Protein AF-A0A8S3H8L0-F1 (afdb_monomer_lite)

Organism: NCBI:txid392030

Secondary structure (DSSP, 8-state):
----PPPPSS-HHHHHHHHHHHTT--S--HHHHHHHTTS-HHHHHHHHHHH------PPPPPPPPSSHHHHHHHHHHHHHHHHHHHTT-------------SSTTSTTSSSS--

Structure (mmCIF, N/CA/C/O backbone):
data_AF-A0A8S3H8L0-F1
#
_entry.id   AF-A0A8S3H8L0-F1
#
loop_
_atom_site.group_PDB
_atom_site.id
_atom_site.type_symbol
_atom_site.label_atom_id
_atom_site.label_alt_id
_atom_site.label_comp_id
_atom_site.label_asym_id
_atom_site.label_entity_id
_atom_site.label_seq_id
_atom_site.pdbx_PDB_ins_code
_atom_site.Cartn_x
_atom_site.Cartn_y
_atom_site.Cartn_z
_atom_site.occupancy
_atom_site.B_iso_or_equiv
_atom_site.auth_seq_id
_atom_site.auth_comp_id
_atom_site.auth_asym_id
_atom_site.auth_atom_id
_atom_site.pdbx_PDB_model_num
ATOM 1 N N . MET A 1 1 ? -32.276 -14.972 24.600 1.00 48.00 1 MET A N 1
ATOM 2 C CA . MET A 1 1 ? -32.133 -13.668 23.913 1.00 48.00 1 MET A CA 1
ATOM 3 C C . MET A 1 1 ? -30.678 -13.517 23.489 1.00 48.00 1 MET A C 1
ATOM 5 O O . MET A 1 1 ? -29.821 -13.710 24.350 1.00 48.00 1 MET A O 1
ATOM 9 N N . PRO A 1 2 ? -30.360 -13.262 22.208 1.00 60.56 2 PRO A N 1
ATOM 10 C CA . PRO A 1 2 ? -28.981 -13.000 21.809 1.00 60.56 2 PRO A CA 1
ATOM 11 C C . PRO A 1 2 ? -28.515 -11.707 22.490 1.00 60.56 2 PRO A C 1
ATOM 13 O O . PRO A 1 2 ? -29.251 -10.721 22.523 1.00 60.56 2 PRO A O 1
ATOM 16 N N . LYS A 1 3 ? -27.325 -11.719 23.097 1.00 58.66 3 LYS A N 1
ATOM 17 C CA . LYS A 1 3 ? -26.751 -10.521 23.721 1.00 58.66 3 LYS A CA 1
ATOM 18 C C . LYS A 1 3 ? -26.469 -9.499 22.620 1.00 58.66 3 LYS A C 1
ATOM 20 O O . LYS A 1 3 ? -25.672 -9.764 21.727 1.00 58.66 3 LYS A O 1
ATOM 25 N N . SER A 1 4 ? -27.126 -8.347 22.683 1.00 69.81 4 SER A N 1
ATOM 26 C CA . SER A 1 4 ? -26.809 -7.205 21.831 1.00 69.81 4 SER A CA 1
ATOM 27 C C . SER A 1 4 ? -25.459 -6.633 22.262 1.00 69.81 4 SER A C 1
ATOM 29 O O . SER A 1 4 ? -25.340 -6.059 23.348 1.00 69.81 4 SER A O 1
ATOM 31 N N . ASP A 1 5 ? -24.436 -6.823 21.432 1.00 72.69 5 ASP A N 1
ATOM 32 C CA . ASP A 1 5 ? -23.123 -6.224 21.651 1.00 72.69 5 ASP A CA 1
ATOM 33 C C . ASP A 1 5 ? -23.180 -4.695 21.550 1.00 72.69 5 ASP A C 1
ATOM 35 O O . ASP A 1 5 ? -24.065 -4.103 20.927 1.00 72.69 5 ASP A O 1
ATOM 39 N N . ARG A 1 6 ? -22.196 -4.032 22.167 1.00 80.12 6 ARG A N 1
ATOM 40 C CA . ARG A 1 6 ? -22.075 -2.574 22.098 1.00 80.12 6 ARG A CA 1
ATOM 41 C C . ARG A 1 6 ? -21.916 -2.135 20.634 1.00 80.12 6 ARG A C 1
ATOM 43 O O . ARG A 1 6 ? -21.030 -2.663 19.956 1.00 80.12 6 ARG A O 1
ATOM 50 N N . PRO A 1 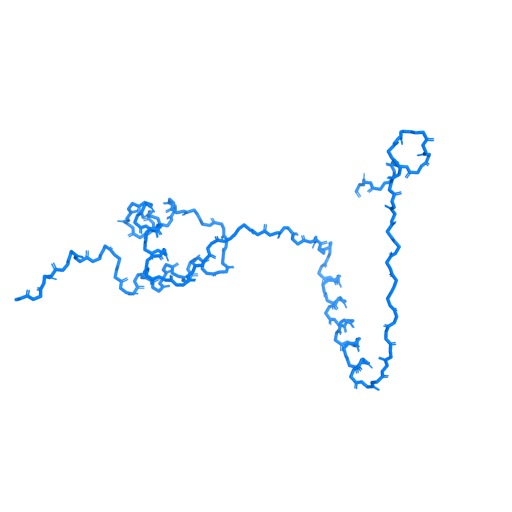7 ? -22.668 -1.119 20.170 1.00 84.62 7 PRO A N 1
ATOM 51 C CA . PRO A 1 7 ? -22.540 -0.629 18.805 1.00 84.62 7 PRO A CA 1
ATOM 52 C C . PRO A 1 7 ? -21.114 -0.152 18.515 1.00 84.62 7 PRO A C 1
ATOM 54 O O . PRO A 1 7 ? -20.425 0.423 19.371 1.00 84.62 7 PRO A O 1
ATOM 57 N N . TYR A 1 8 ? -20.656 -0.395 17.287 1.00 88.88 8 TYR A N 1
ATOM 58 C CA . TYR A 1 8 ? -19.343 0.056 16.849 1.00 88.88 8 TYR A CA 1
ATOM 59 C C . TYR A 1 8 ? -19.292 1.584 16.755 1.00 88.88 8 TYR A C 1
ATOM 61 O O . TYR A 1 8 ? -20.204 2.226 16.253 1.00 88.88 8 TYR A O 1
ATOM 69 N N . LYS A 1 9 ? -18.166 2.170 17.179 1.00 91.06 9 LYS A N 1
ATOM 70 C CA . LYS A 1 9 ? -17.916 3.623 17.089 1.00 91.06 9 LYS A CA 1
ATOM 71 C C . LYS A 1 9 ? -17.667 4.134 15.664 1.00 91.06 9 LYS A C 1
ATOM 73 O O . LYS A 1 9 ? -17.571 5.336 15.472 1.00 91.06 9 LYS A O 1
ATOM 78 N N . ILE A 1 10 ? -17.460 3.226 14.713 1.00 92.69 10 ILE A N 1
ATOM 79 C CA . ILE A 1 10 ? -17.205 3.525 13.301 1.00 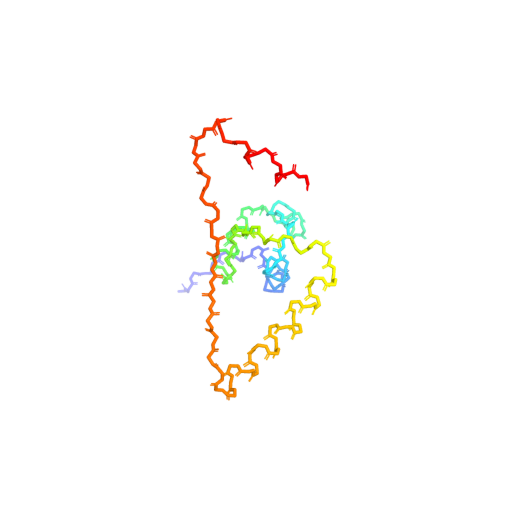92.69 10 ILE A CA 1
ATOM 80 C C . ILE A 1 10 ? -18.293 2.804 12.510 1.00 92.69 10 ILE A C 1
ATOM 82 O O . ILE A 1 10 ? -18.386 1.575 12.621 1.00 92.69 10 ILE A O 1
ATOM 86 N N . SER A 1 11 ? -19.100 3.549 11.754 1.00 92.56 11 SER A N 1
A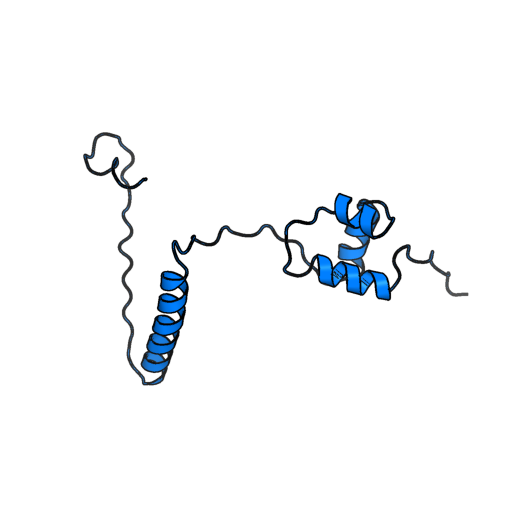TOM 87 C CA . SER A 1 11 ? -20.121 2.982 10.861 1.00 92.56 11 SER A CA 1
ATOM 88 C C . SER A 1 11 ? -19.481 2.251 9.678 1.00 92.56 11 SER A C 1
ATOM 90 O O . SER A 1 11 ? -18.284 2.395 9.424 1.00 92.56 11 SER A O 1
ATOM 92 N N . ASP A 1 12 ? -20.255 1.462 8.937 1.00 92.19 12 ASP A N 1
ATOM 93 C CA . ASP A 1 12 ? -19.726 0.747 7.769 1.00 92.19 12 ASP A CA 1
ATOM 94 C C . ASP A 1 12 ? -19.313 1.704 6.635 1.00 92.19 12 ASP A C 1
ATOM 96 O O . ASP A 1 12 ? -18.276 1.503 6.003 1.00 92.19 12 ASP A O 1
ATOM 100 N N . GLU A 1 13 ? -20.016 2.826 6.459 1.00 91.12 13 GLU A N 1
ATOM 101 C CA . GLU A 1 13 ? -19.606 3.894 5.532 1.00 91.12 13 GLU A CA 1
ATOM 102 C C . GLU A 1 13 ? -18.259 4.518 5.932 1.00 91.12 13 GLU A C 1
ATOM 104 O O . GLU A 1 13 ? -17.355 4.704 5.112 1.00 91.12 13 GLU A O 1
ATOM 109 N N . GLN A 1 14 ? -18.082 4.804 7.226 1.00 94.50 14 GLN A N 1
ATOM 110 C CA . GLN A 1 14 ? -16.817 5.318 7.746 1.00 94.50 14 GLN A CA 1
ATOM 111 C C . GLN A 1 14 ? -15.697 4.275 7.648 1.00 94.50 14 GLN A C 1
ATOM 113 O O . GLN A 1 14 ? -14.531 4.643 7.479 1.00 94.50 14 GLN A O 1
ATOM 118 N N . LEU A 1 15 ? -16.031 2.984 7.743 1.00 95.38 15 LEU A N 1
ATOM 119 C CA . LEU A 1 15 ? -15.083 1.885 7.602 1.00 95.38 15 LEU A CA 1
ATOM 120 C C . LEU A 1 15 ? -14.496 1.836 6.188 1.00 95.38 15 LEU A C 1
ATOM 122 O O . LEU A 1 15 ? -13.276 1.730 6.057 1.00 95.38 15 LEU A O 1
ATOM 126 N N . ASP A 1 16 ? -15.316 1.987 5.146 1.00 95.25 16 ASP A N 1
ATOM 127 C CA . ASP A 1 16 ? -14.836 2.052 3.758 1.00 95.25 16 ASP A CA 1
ATOM 128 C C . ASP A 1 16 ? -13.913 3.264 3.536 1.00 95.25 16 ASP A C 1
ATOM 130 O O . ASP A 1 16 ? -12.797 3.142 3.017 1.00 95.25 16 ASP A O 1
ATOM 134 N N . GLY A 1 17 ? -14.307 4.436 4.046 1.00 94.56 17 GLY A N 1
ATOM 135 C CA . GLY A 1 17 ? -13.464 5.635 4.017 1.00 94.56 17 GLY A CA 1
ATOM 136 C C . GLY A 1 17 ? -12.128 5.452 4.753 1.00 94.56 17 GLY A C 1
ATOM 137 O O . GLY A 1 17 ? -11.078 5.934 4.299 1.00 94.56 17 GLY A O 1
ATOM 138 N N . LEU A 1 18 ? -12.138 4.732 5.878 1.00 94.88 18 LEU A N 1
ATOM 139 C CA . LEU A 1 18 ? -10.935 4.385 6.626 1.00 94.88 18 LEU A CA 1
ATOM 140 C C . LEU A 1 18 ? -10.036 3.452 5.807 1.00 94.88 18 LEU A C 1
ATOM 142 O O . LEU A 1 18 ? -8.852 3.760 5.655 1.00 94.88 18 LEU A O 1
ATOM 146 N N . VAL A 1 19 ? -10.583 2.378 5.226 1.00 95.06 19 VAL A N 1
ATOM 147 C CA . VAL A 1 19 ? -9.847 1.422 4.379 1.00 95.06 19 VAL A CA 1
ATOM 148 C C . VAL A 1 19 ? -9.213 2.129 3.185 1.00 95.06 19 VAL A C 1
ATOM 150 O O . VAL A 1 19 ? -8.007 1.995 2.977 1.00 95.06 19 VAL A O 1
ATOM 153 N N . LYS A 1 20 ? -9.963 2.965 2.459 1.00 93.75 20 LYS A N 1
ATOM 154 C CA . LYS A 1 20 ? -9.447 3.770 1.333 1.00 93.75 20 LYS A CA 1
ATOM 155 C C . LYS A 1 20 ? -8.299 4.698 1.733 1.00 93.75 20 LYS A C 1
ATOM 157 O O . LYS A 1 20 ? -7.414 4.982 0.924 1.00 93.75 20 LYS A O 1
ATOM 162 N N . SER A 1 21 ? -8.295 5.166 2.981 1.00 92.06 21 SER A N 1
ATOM 163 C CA . SER A 1 21 ? -7.249 6.050 3.499 1.00 92.06 21 SER A CA 1
ATOM 164 C C . SER A 1 21 ? -5.946 5.315 3.826 1.00 92.06 21 SER A C 1
ATOM 166 O O . SER A 1 21 ? -4.886 5.936 3.779 1.00 92.06 21 SER A O 1
ATOM 168 N N . VAL A 1 22 ? -5.999 4.020 4.159 1.00 92.56 22 VAL A N 1
ATOM 169 C CA . VAL A 1 22 ? -4.825 3.257 4.625 1.00 92.56 22 VAL A CA 1
ATOM 170 C C . VAL A 1 22 ? -4.337 2.191 3.648 1.00 92.56 22 VAL A C 1
ATOM 172 O O . VAL A 1 22 ? -3.146 1.887 3.632 1.00 92.56 22 VAL A O 1
ATOM 175 N N . ASN A 1 23 ? -5.218 1.621 2.827 1.00 92.25 23 ASN A N 1
ATOM 176 C CA . ASN A 1 23 ? -4.871 0.509 1.954 1.00 92.25 23 ASN A CA 1
ATOM 177 C C . ASN A 1 23 ? -3.932 0.983 0.837 1.00 92.25 23 ASN A C 1
ATOM 179 O O . ASN A 1 23 ? -4.270 1.886 0.075 1.00 92.25 23 ASN A O 1
ATOM 183 N N . ASN A 1 24 ? -2.733 0.400 0.765 1.00 85.75 24 ASN A N 1
ATOM 184 C CA . ASN A 1 24 ? -1.660 0.765 -0.171 1.00 85.75 24 ASN A CA 1
ATOM 185 C C . ASN A 1 24 ? -1.199 2.241 -0.139 1.00 85.75 24 ASN A C 1
ATOM 187 O O . ASN A 1 24 ? -0.355 2.640 -0.948 1.00 85.75 24 ASN A O 1
ATOM 191 N N . ARG A 1 25 ? -1.672 3.044 0.824 1.00 88.12 25 ARG A N 1
ATOM 192 C CA . ARG A 1 25 ? -1.298 4.455 1.007 1.00 88.12 25 ARG A CA 1
ATOM 193 C C . ARG A 1 25 ? -0.307 4.633 2.160 1.00 88.12 25 ARG A C 1
ATOM 195 O O . ARG A 1 25 ? -0.118 3.752 2.994 1.00 88.12 25 ARG A O 1
ATOM 202 N N . CYS A 1 26 ? 0.372 5.776 2.193 1.00 85.38 26 CYS A N 1
ATOM 203 C CA . CYS A 1 26 ? 1.323 6.144 3.245 1.00 85.38 26 CYS A CA 1
ATOM 204 C C . CYS A 1 26 ? 1.082 7.582 3.735 1.00 85.38 26 CYS A C 1
ATOM 206 O O . CYS A 1 26 ? 0.238 8.299 3.204 1.00 85.38 26 CYS A O 1
ATOM 208 N N . GLY A 1 27 ? 1.807 7.995 4.780 1.00 85.31 27 GLY A N 1
ATOM 209 C CA . GLY A 1 27 ? 1.790 9.380 5.276 1.00 85.31 27 GLY A CA 1
ATOM 210 C C . GLY A 1 27 ? 0.707 9.703 6.314 1.00 85.31 27 GLY A C 1
ATOM 211 O O . GLY A 1 27 ? 0.669 10.819 6.840 1.00 85.31 27 GLY A O 1
ATOM 212 N N . LEU A 1 28 ? -0.140 8.734 6.671 1.00 90.88 28 LEU A N 1
ATOM 213 C CA . LEU A 1 28 ? -1.180 8.900 7.687 1.00 90.88 28 LEU A CA 1
ATOM 214 C C . LEU A 1 28 ? -0.863 8.089 8.942 1.00 90.88 28 LEU A C 1
ATOM 216 O O . LEU A 1 28 ? -0.744 6.868 8.904 1.00 90.88 28 LEU A O 1
ATOM 220 N N . SER A 1 29 ? -0.753 8.782 10.076 1.00 92.56 29 SER A N 1
ATOM 221 C CA . SER A 1 29 ? -0.654 8.142 11.386 1.00 92.56 29 SER A CA 1
ATOM 222 C C . SER A 1 29 ? -2.042 7.825 11.940 1.00 92.56 29 SER A C 1
ATOM 224 O O . SER A 1 29 ? -3.022 8.515 11.648 1.00 92.56 29 SER A O 1
ATOM 226 N N . GLN A 1 30 ? -2.128 6.831 12.826 1.00 93.75 30 GLN A N 1
ATOM 227 C CA . GLN A 1 30 ? -3.378 6.498 13.520 1.00 93.75 30 GLN A CA 1
ATOM 228 C C . GLN A 1 30 ? -3.942 7.683 14.319 1.00 93.75 30 GLN A C 1
ATOM 230 O O . GLN A 1 30 ? -5.155 7.810 14.448 1.00 93.75 30 GLN A O 1
ATOM 235 N N . ARG A 1 31 ? -3.084 8.589 14.814 1.0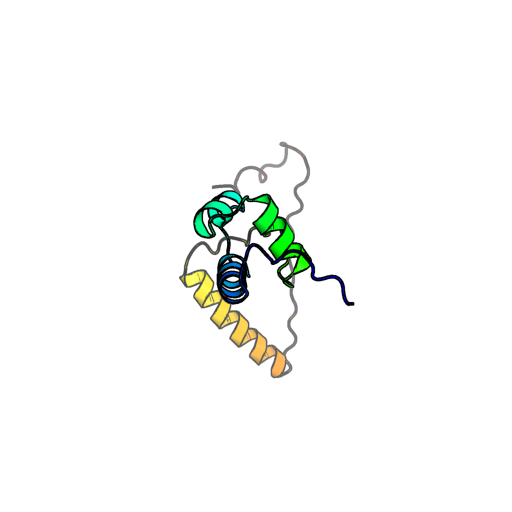0 95.44 31 ARG A N 1
ATOM 236 C CA . ARG A 1 31 ? -3.510 9.828 15.487 1.00 95.44 31 ARG A CA 1
ATOM 237 C C . ARG A 1 31 ? -4.196 10.799 14.522 1.00 95.44 31 ARG A C 1
ATOM 239 O O . ARG A 1 31 ? -5.221 11.370 14.880 1.00 95.44 31 ARG A O 1
ATOM 246 N N . LYS A 1 32 ? -3.667 10.966 13.301 1.00 96.06 32 LYS A N 1
ATOM 247 C CA . LYS A 1 32 ? -4.307 11.782 12.252 1.00 96.06 32 LYS A CA 1
ATOM 248 C C . LYS A 1 32 ? -5.656 11.189 11.838 1.00 96.06 32 LYS A C 1
ATOM 250 O O . LYS A 1 32 ? -6.631 11.923 11.735 1.00 96.06 32 LYS A O 1
ATOM 255 N N . LEU A 1 33 ? -5.724 9.867 11.669 1.00 95.44 33 LEU A N 1
ATOM 256 C CA . LEU A 1 33 ? -6.977 9.169 11.366 1.00 95.44 33 LEU A CA 1
ATOM 257 C C . LEU A 1 33 ? -7.991 9.306 12.507 1.00 95.44 33 LEU A C 1
ATOM 259 O O . LEU A 1 33 ? -9.145 9.615 12.249 1.00 95.44 33 LEU A O 1
ATOM 263 N N . GLY A 1 34 ? -7.561 9.168 13.763 1.00 96.25 34 GLY A N 1
ATOM 264 C CA . GLY A 1 34 ? -8.435 9.349 14.922 1.00 96.25 34 GLY A CA 1
ATOM 265 C C . GLY A 1 34 ? -9.099 10.727 14.950 1.00 96.25 34 GLY A C 1
ATOM 266 O O . GLY A 1 34 ? -10.309 10.818 15.117 1.00 96.25 34 GLY A O 1
ATOM 267 N N . ARG A 1 35 ? -8.337 11.795 14.671 1.00 95.88 35 ARG A N 1
ATOM 268 C CA . ARG A 1 35 ? -8.894 13.152 14.528 1.00 95.88 35 ARG A CA 1
ATOM 269 C C . ARG A 1 35 ? -9.902 13.249 13.379 1.00 95.88 35 ARG A C 1
ATOM 271 O O . ARG A 1 35 ? -10.960 13.827 13.562 1.00 95.88 35 ARG A O 1
ATOM 278 N N . ARG A 1 36 ? -9.591 12.661 12.218 1.00 94.50 36 ARG A N 1
ATOM 279 C CA . ARG A 1 36 ? -10.462 12.695 11.028 1.00 94.50 36 ARG A CA 1
ATOM 280 C C . ARG A 1 36 ? -11.801 11.987 11.247 1.00 94.50 36 ARG A C 1
ATOM 282 O O . ARG A 1 36 ? -12.818 12.459 10.760 1.00 94.50 36 ARG A O 1
ATOM 289 N N . PHE A 1 37 ? -11.785 10.858 11.949 1.00 94.88 37 PHE A N 1
ATOM 290 C CA . PHE A 1 37 ? -12.971 10.039 12.215 1.00 94.88 37 PHE A CA 1
ATOM 291 C C . PHE A 1 37 ? -13.571 10.288 13.606 1.00 94.88 37 PHE A C 1
ATOM 293 O O . PHE A 1 37 ? -14.422 9.518 14.033 1.00 94.88 37 PHE A O 1
ATOM 300 N N . TRP A 1 38 ? -13.123 11.326 14.323 1.00 95.19 38 TRP A N 1
ATOM 301 C CA . TRP A 1 38 ? -13.611 11.689 15.662 1.00 95.19 38 TRP A CA 1
ATOM 302 C C . TRP A 1 38 ? -13.577 10.539 16.684 1.00 95.19 38 TRP A C 1
ATOM 304 O O . TRP A 1 38 ? -14.446 10.396 17.541 1.00 95.19 38 TRP A O 1
ATOM 314 N N . VAL A 1 39 ? -12.532 9.711 16.621 1.00 95.81 39 VAL A N 1
ATOM 315 C CA . VAL A 1 39 ? -12.322 8.578 17.531 1.00 95.81 39 VAL A CA 1
ATOM 316 C C . VAL A 1 39 ? -10.900 8.547 18.076 1.00 95.81 39 VAL A C 1
ATOM 318 O O . VAL A 1 39 ? -9.946 9.052 17.486 1.00 95.81 39 VAL A O 1
ATOM 321 N N . HIS A 1 40 ? -10.719 7.876 19.210 1.00 96.06 40 HIS A N 1
ATOM 322 C CA . HIS A 1 40 ? -9.387 7.645 19.758 1.00 96.06 40 HIS A CA 1
ATOM 323 C C . HIS A 1 40 ? -8.536 6.773 18.813 1.00 96.06 40 HIS A C 1
ATOM 325 O O . HIS A 1 40 ? -9.051 5.840 18.190 1.00 96.06 40 HIS A O 1
ATOM 331 N N . ASN A 1 41 ? -7.221 7.008 18.743 1.00 96.00 41 ASN A N 1
ATOM 332 C CA . ASN A 1 41 ? -6.305 6.264 17.859 1.00 96.00 41 ASN A CA 1
ATOM 333 C C . ASN A 1 41 ? -6.347 4.738 18.093 1.00 96.00 41 ASN A C 1
ATOM 335 O O . ASN A 1 41 ? -6.255 3.963 17.142 1.00 96.00 41 ASN A O 1
ATOM 339 N N . SER A 1 42 ? -6.557 4.292 19.336 1.00 95.69 42 SER A N 1
ATOM 340 C CA . SER A 1 42 ? -6.722 2.867 19.660 1.00 95.69 42 SER A CA 1
ATOM 341 C C . SER A 1 42 ? -7.962 2.245 19.005 1.00 95.69 42 SER A C 1
ATOM 343 O O . SER A 1 42 ? -7.946 1.062 18.663 1.00 95.69 42 SER A O 1
ATOM 345 N N . THR A 1 43 ? -9.013 3.039 18.763 1.00 95.69 43 THR A N 1
ATOM 346 C CA . THR A 1 43 ? -10.214 2.603 18.034 1.00 95.69 43 THR A CA 1
ATOM 347 C C . THR A 1 43 ? -9.888 2.361 16.565 1.00 95.69 43 THR A C 1
ATOM 349 O O . THR A 1 43 ? -10.310 1.343 16.025 1.00 95.69 43 THR A O 1
ATOM 352 N N . ILE A 1 44 ? -9.076 3.223 15.941 1.00 96.06 44 ILE A N 1
ATOM 353 C CA . ILE A 1 44 ? -8.591 3.024 14.565 1.00 96.06 44 ILE A CA 1
ATOM 354 C C . ILE A 1 44 ? -7.803 1.716 14.463 1.00 96.06 44 ILE A C 1
ATOM 356 O O . ILE A 1 44 ? -8.125 0.869 13.636 1.00 96.06 44 ILE A O 1
ATOM 360 N N . SER A 1 45 ? -6.819 1.519 15.347 1.00 94.25 45 SER A N 1
ATOM 361 C CA . SER A 1 45 ? -5.989 0.306 15.371 1.00 94.25 45 SER A CA 1
ATOM 362 C C . SER A 1 45 ? -6.832 -0.967 15.518 1.00 94.25 45 SER A C 1
ATOM 364 O O . SER A 1 45 ? -6.707 -1.909 14.733 1.00 94.25 45 SER A O 1
ATOM 366 N N . ARG A 1 46 ? -7.759 -0.975 16.485 1.00 94.12 46 ARG A N 1
ATOM 367 C CA . ARG A 1 46 ? -8.651 -2.113 16.730 1.00 94.12 46 ARG A CA 1
ATOM 368 C C . ARG A 1 46 ? -9.589 -2.375 15.554 1.00 94.12 46 ARG A C 1
ATOM 370 O O . ARG A 1 46 ? -9.798 -3.534 15.216 1.00 94.12 46 ARG A O 1
ATOM 377 N N . THR A 1 47 ? -10.138 -1.323 14.951 1.00 95.06 47 THR A N 1
ATOM 378 C CA . THR A 1 47 ? -11.053 -1.433 13.807 1.00 95.06 47 THR A CA 1
ATOM 379 C C . THR A 1 47 ? -10.336 -2.030 12.605 1.00 95.06 47 THR A C 1
ATOM 381 O O . THR A 1 47 ? -10.807 -3.026 12.071 1.00 95.06 47 THR A O 1
ATOM 384 N N . LEU A 1 48 ? -9.160 -1.506 12.243 1.00 94.00 48 LEU A N 1
ATOM 385 C CA . LEU A 1 48 ? -8.361 -2.049 11.141 1.00 94.00 48 LEU A CA 1
ATOM 386 C C . LEU A 1 48 ? -8.026 -3.528 11.363 1.00 94.00 48 LEU A C 1
ATOM 388 O O . LEU A 1 48 ? -8.199 -4.333 10.458 1.00 94.00 48 LEU A O 1
ATOM 392 N N . ARG A 1 49 ? -7.623 -3.903 12.583 1.00 93.25 49 ARG A N 1
ATOM 393 C CA . ARG A 1 49 ? -7.262 -5.290 12.904 1.00 93.25 49 ARG A CA 1
ATOM 394 C C . ARG A 1 49 ? -8.451 -6.255 12.915 1.00 93.25 49 ARG A C 1
ATOM 396 O O . ARG A 1 49 ? -8.281 -7.404 12.534 1.00 93.25 49 ARG A O 1
ATOM 403 N N . LYS A 1 50 ? -9.607 -5.839 13.445 1.00 92.81 50 LYS A N 1
ATOM 404 C CA . LYS A 1 50 ? -10.746 -6.745 13.695 1.00 92.81 50 LYS A CA 1
ATOM 405 C C . LYS A 1 50 ? -11.799 -6.749 12.592 1.00 92.81 50 LYS A C 1
ATOM 407 O O . LYS A 1 50 ? -12.528 -7.723 12.485 1.00 92.81 50 LYS A O 1
ATOM 412 N N . ARG A 1 51 ? -11.932 -5.654 11.841 1.00 94.50 51 ARG A N 1
ATOM 413 C CA . ARG A 1 51 ? -13.035 -5.439 10.887 1.00 94.50 51 ARG A CA 1
ATOM 414 C C . ARG A 1 51 ? -12.564 -5.291 9.441 1.00 94.50 51 ARG A C 1
ATOM 416 O O . ARG A 1 51 ? -13.386 -5.044 8.571 1.00 94.50 51 ARG A O 1
ATOM 423 N N . THR A 1 52 ? -11.262 -5.397 9.170 1.00 93.56 52 THR A N 1
ATOM 424 C CA . THR A 1 52 ? -10.718 -5.267 7.811 1.00 93.56 52 THR A CA 1
ATOM 425 C C . THR A 1 52 ? -9.619 -6.293 7.563 1.00 93.56 52 THR A C 1
ATOM 427 O O . THR A 1 52 ? -9.003 -6.788 8.504 1.00 93.56 52 THR A O 1
ATOM 430 N N . SER A 1 53 ? -9.325 -6.559 6.292 1.00 92.81 53 SER A N 1
ATOM 431 C CA . SER A 1 53 ? -8.171 -7.354 5.856 1.00 92.81 53 SER A CA 1
ATOM 432 C C . SER A 1 53 ? -6.897 -6.519 5.663 1.00 92.81 53 SER A C 1
ATOM 434 O O . SER A 1 53 ? -5.876 -7.037 5.207 1.00 92.81 53 SER A O 1
ATOM 436 N N . VAL A 1 54 ? -6.923 -5.219 5.989 1.00 90.69 54 VAL A N 1
ATOM 437 C CA . VAL A 1 54 ? -5.780 -4.328 5.765 1.00 90.69 54 VAL A CA 1
ATOM 438 C C . VAL A 1 54 ? -4.633 -4.697 6.700 1.00 90.69 54 VAL A C 1
ATOM 440 O O . VAL A 1 54 ? -4.737 -4.589 7.922 1.00 90.69 54 VAL A O 1
ATOM 443 N N . VAL A 1 55 ? -3.487 -5.038 6.110 1.00 87.38 55 VAL A N 1
ATOM 444 C CA . VAL A 1 55 ? -2.248 -5.298 6.846 1.00 87.38 55 VAL A CA 1
ATOM 445 C C . VAL A 1 55 ? -1.269 -4.153 6.630 1.00 87.38 55 VAL A C 1
ATOM 447 O O . VAL A 1 55 ? -0.766 -3.937 5.527 1.00 87.38 55 VAL A O 1
ATOM 450 N N . ILE A 1 56 ? -0.957 -3.432 7.705 1.00 83.69 56 ILE A N 1
ATOM 451 C CA . ILE A 1 56 ? 0.052 -2.371 7.682 1.00 83.69 56 ILE A CA 1
ATOM 452 C C . ILE A 1 56 ? 1.438 -3.014 7.798 1.00 83.69 56 ILE A C 1
ATOM 454 O O . ILE A 1 56 ? 1.747 -3.656 8.800 1.00 83.69 56 ILE A O 1
ATOM 458 N N . ARG A 1 57 ? 2.286 -2.826 6.781 1.00 85.25 57 ARG A N 1
ATOM 459 C CA . ARG A 1 57 ? 3.668 -3.330 6.746 1.00 85.25 57 ARG A CA 1
ATOM 460 C C . ARG A 1 57 ? 4.662 -2.194 6.528 1.00 85.25 57 ARG A C 1
ATOM 462 O O . ARG A 1 57 ? 4.360 -1.212 5.849 1.00 85.25 57 ARG A O 1
ATOM 469 N N . LYS A 1 58 ? 5.875 -2.342 7.071 1.00 84.44 58 LYS A N 1
ATOM 470 C CA . LYS A 1 58 ? 6.991 -1.434 6.772 1.00 84.44 58 LYS A CA 1
ATOM 471 C C . LYS A 1 58 ? 7.341 -1.560 5.287 1.00 84.44 58 LYS A C 1
ATOM 473 O O . LYS A 1 58 ? 7.549 -2.666 4.792 1.00 84.44 58 LYS A O 1
ATOM 478 N N . ARG A 1 59 ? 7.403 -0.436 4.571 1.00 82.50 59 ARG A N 1
ATOM 479 C CA . ARG A 1 59 ? 7.789 -0.432 3.152 1.00 82.50 59 ARG A CA 1
ATOM 480 C C . ARG A 1 59 ? 9.304 -0.561 3.031 1.00 82.50 59 ARG A C 1
ATOM 482 O O . ARG A 1 59 ? 10.046 0.075 3.780 1.00 82.50 59 ARG A O 1
ATOM 489 N N . ARG A 1 60 ? 9.758 -1.358 2.064 1.00 84.62 60 ARG A N 1
ATOM 490 C CA . ARG A 1 60 ? 11.160 -1.355 1.633 1.00 84.62 60 ARG A CA 1
ATOM 491 C C . ARG A 1 60 ? 11.394 -0.126 0.759 1.00 84.62 60 ARG A C 1
ATOM 493 O O . ARG A 1 60 ? 10.525 0.239 -0.035 1.00 84.62 60 ARG A O 1
ATOM 500 N N . LYS A 1 61 ? 12.549 0.520 0.923 1.00 80.31 61 LYS A N 1
ATOM 501 C CA . LYS A 1 61 ? 12.979 1.595 0.025 1.00 80.31 61 LYS A CA 1
ATOM 502 C C . LYS A 1 61 ? 13.173 0.974 -1.358 1.00 80.31 61 LYS A C 1
ATOM 504 O O . LYS A 1 61 ? 13.971 0.051 -1.497 1.00 80.31 61 LYS A O 1
ATOM 509 N N . ALA A 1 62 ? 12.414 1.441 -2.343 1.00 77.50 62 ALA A N 1
ATOM 510 C CA . ALA A 1 62 ? 12.714 1.124 -3.730 1.00 77.50 62 ALA A CA 1
ATOM 511 C C . ALA A 1 62 ? 14.001 1.872 -4.125 1.00 77.50 62 ALA A C 1
ATOM 513 O O . ALA A 1 62 ? 14.188 3.008 -3.664 1.00 77.50 62 ALA A O 1
ATOM 514 N N . PRO A 1 63 ? 14.892 1.271 -4.932 1.00 75.00 63 PRO A N 1
ATOM 515 C CA . PRO A 1 63 ? 15.981 2.022 -5.541 1.00 75.00 63 PRO A CA 1
ATOM 516 C C . PRO A 1 63 ? 15.382 3.219 -6.287 1.00 75.00 63 PRO A C 1
ATOM 518 O O . PRO A 1 63 ? 14.370 3.085 -6.980 1.00 75.00 63 PRO A O 1
ATOM 521 N N . LYS A 1 64 ? 15.945 4.412 -6.070 1.00 71.00 64 LYS A N 1
ATOM 522 C CA . LYS A 1 64 ? 15.480 5.606 -6.776 1.00 71.00 64 LYS A CA 1
ATOM 523 C C . LYS A 1 64 ? 15.835 5.427 -8.250 1.00 71.00 64 LYS A C 1
ATOM 525 O O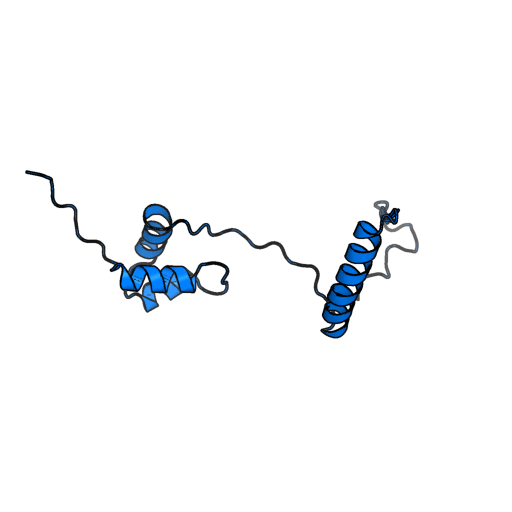 . LYS A 1 64 ? 16.993 5.187 -8.569 1.00 71.00 64 LYS A O 1
ATOM 530 N N . MET A 1 65 ? 14.848 5.546 -9.131 1.00 70.94 65 MET A N 1
ATOM 531 C CA . MET A 1 65 ? 15.130 5.872 -10.524 1.00 70.94 65 MET A CA 1
ATOM 532 C C . MET A 1 65 ? 15.428 7.368 -10.549 1.00 70.94 65 MET A C 1
ATOM 534 O O . MET A 1 65 ? 14.609 8.173 -10.106 1.00 70.94 65 MET A O 1
ATOM 538 N N . ASN A 1 66 ? 16.629 7.724 -10.985 1.00 73.06 66 ASN A N 1
ATOM 539 C CA . ASN A 1 66 ? 17.160 9.082 -10.916 1.00 73.06 66 ASN A CA 1
ATOM 540 C C . ASN A 1 66 ? 16.450 10.030 -11.897 1.00 73.06 66 ASN A C 1
ATOM 542 O O . ASN A 1 66 ? 16.532 11.243 -11.731 1.00 73.06 66 ASN A O 1
ATOM 546 N N . SER A 1 67 ? 15.712 9.507 -12.887 1.00 81.75 67 SER A N 1
ATOM 547 C CA . SER A 1 67 ? 14.886 10.317 -13.787 1.00 81.75 67 SER A CA 1
ATOM 548 C C . SER A 1 67 ? 13.643 9.582 -14.301 1.00 81.75 67 SER A C 1
ATOM 550 O O . SER A 1 67 ? 13.602 8.351 -14.376 1.00 81.75 67 SER A O 1
ATOM 552 N N . LYS A 1 68 ? 12.630 10.348 -14.724 1.00 81.88 68 LYS A N 1
ATOM 553 C CA . LYS A 1 68 ? 11.430 9.812 -15.389 1.00 81.88 68 LYS A CA 1
ATOM 554 C C . LYS A 1 68 ? 11.769 9.079 -16.694 1.00 81.88 68 LYS A C 1
ATOM 556 O O . LYS A 1 68 ? 11.116 8.100 -17.048 1.00 81.88 68 LYS A O 1
ATOM 561 N N . ASP A 1 69 ? 12.850 9.476 -17.358 1.00 80.12 69 ASP A N 1
ATOM 562 C CA . ASP A 1 69 ? 13.353 8.791 -18.550 1.00 80.12 69 ASP A CA 1
ATOM 563 C C . ASP A 1 69 ? 13.957 7.423 -18.238 1.00 80.12 69 ASP A C 1
ATOM 565 O O . ASP A 1 69 ? 13.874 6.513 -19.063 1.00 80.12 69 ASP A O 1
ATOM 569 N N . GLN A 1 70 ? 14.560 7.238 -17.059 1.00 81.25 70 GLN A N 1
ATOM 570 C CA . GLN A 1 70 ? 14.976 5.907 -16.611 1.00 81.25 70 GLN A CA 1
ATOM 571 C C . GLN A 1 70 ? 13.760 5.002 -16.387 1.00 81.25 70 GLN A C 1
ATOM 573 O O . GLN A 1 70 ? 13.774 3.859 -16.840 1.00 81.25 70 GLN A O 1
ATOM 578 N N . GLU A 1 71 ? 12.686 5.518 -15.781 1.00 84.19 71 GLU A N 1
ATOM 579 C CA . GLU A 1 71 ? 11.439 4.764 -15.601 1.00 84.19 71 GLU A CA 1
ATOM 580 C C . GLU A 1 71 ? 10.819 4.354 -16.945 1.00 84.19 71 GLU A C 1
ATOM 582 O O . GLU A 1 71 ? 10.487 3.184 -17.159 1.00 84.19 71 GLU A O 1
ATOM 587 N N . ASN A 1 72 ? 10.713 5.297 -17.882 1.00 85.56 72 ASN A N 1
ATOM 588 C CA . ASN A 1 72 ? 10.158 5.043 -19.210 1.00 85.56 72 ASN A CA 1
ATOM 589 C C . ASN A 1 72 ? 10.991 4.019 -19.995 1.00 85.56 72 ASN A C 1
ATOM 591 O O . ASN A 1 72 ? 10.433 3.104 -20.611 1.00 85.56 72 ASN A O 1
ATOM 595 N N . ARG A 1 73 ? 12.326 4.132 -19.947 1.00 84.69 73 ARG A N 1
ATOM 596 C CA . ARG A 1 73 ? 13.234 3.166 -20.582 1.00 84.69 73 ARG A CA 1
ATOM 597 C C . ARG A 1 73 ? 13.110 1.784 -19.959 1.00 84.69 73 ARG A C 1
ATOM 599 O O . ARG A 1 73 ? 12.988 0.817 -20.706 1.00 84.69 73 ARG A O 1
ATOM 606 N N . ALA A 1 74 ? 13.072 1.688 -18.630 1.00 85.88 74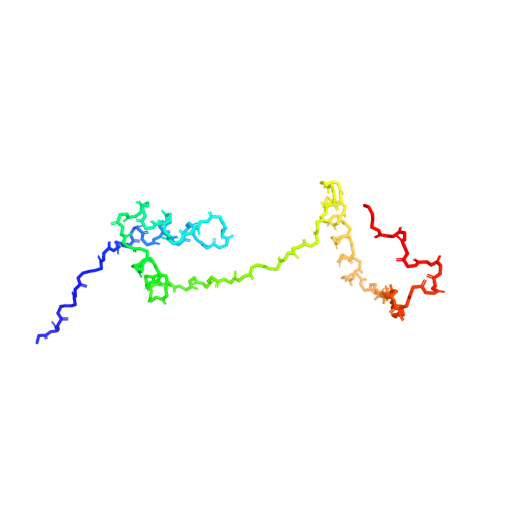 ALA A N 1
ATOM 607 C CA . ALA A 1 74 ? 12.893 0.419 -17.933 1.00 85.88 74 ALA A CA 1
ATOM 608 C C . ALA A 1 74 ? 11.596 -0.273 -18.377 1.00 85.88 74 ALA A C 1
ATOM 610 O O . ALA A 1 74 ? 11.639 -1.414 -18.827 1.00 85.88 74 ALA A O 1
ATOM 611 N N . ARG A 1 75 ? 10.455 0.433 -18.374 1.00 87.25 75 ARG A N 1
ATOM 612 C CA . ARG A 1 75 ? 9.169 -0.132 -18.828 1.00 87.25 75 ARG A CA 1
ATOM 613 C C . ARG A 1 75 ? 9.229 -0.642 -20.271 1.00 87.25 75 ARG A C 1
ATOM 615 O O . ARG A 1 75 ? 8.813 -1.769 -20.543 1.00 87.25 75 ARG A O 1
ATOM 622 N N . LYS A 1 76 ? 9.769 0.163 -21.196 1.00 91.50 76 LYS A N 1
ATOM 623 C CA . LYS A 1 76 ? 9.875 -0.202 -22.619 1.00 91.50 76 LYS A CA 1
ATOM 624 C C . LYS A 1 76 ? 10.796 -1.406 -22.828 1.00 91.50 76 LYS A C 1
ATOM 626 O O . LYS A 1 76 ? 10.452 -2.310 -23.588 1.00 91.50 76 LYS A O 1
ATOM 631 N N . ASN A 1 77 ? 11.945 -1.420 -22.158 1.00 89.94 77 ASN A N 1
ATOM 632 C CA . ASN A 1 77 ? 12.944 -2.475 -22.294 1.00 89.94 77 ASN A CA 1
ATOM 633 C C . ASN A 1 77 ? 12.460 -3.787 -21.672 1.00 89.94 77 ASN A C 1
ATOM 635 O O . ASN A 1 77 ? 12.553 -4.816 -22.333 1.00 89.94 77 ASN A O 1
ATOM 639 N N . CYS A 1 78 ? 11.835 -3.749 -20.490 1.00 89.69 78 CYS A N 1
ATOM 640 C CA . CYS A 1 78 ? 11.217 -4.931 -19.882 1.00 89.69 78 CYS A CA 1
ATOM 641 C C . CYS A 1 78 ? 10.150 -5.543 -20.801 1.00 89.69 78 CYS A C 1
ATOM 643 O O . CYS A 1 78 ? 10.138 -6.751 -21.013 1.00 89.69 78 CYS A O 1
ATOM 645 N N . GLY A 1 79 ? 9.290 -4.719 -21.414 1.00 90.88 79 GLY A N 1
ATOM 646 C CA . GLY A 1 79 ? 8.271 -5.208 -22.348 1.00 90.88 79 GLY A CA 1
ATOM 647 C C . GLY A 1 79 ? 8.839 -5.781 -23.654 1.00 90.88 79 GLY A C 1
ATOM 648 O O . GLY A 1 79 ? 8.232 -6.660 -24.261 1.00 90.88 79 GLY A O 1
ATOM 649 N N . LYS A 1 80 ? 9.994 -5.296 -24.123 1.00 91.31 80 LYS A N 1
ATOM 650 C CA . LYS A 1 80 ? 10.711 -5.901 -25.259 1.00 91.31 80 LYS A CA 1
ATOM 651 C C . LYS A 1 80 ? 11.344 -7.235 -24.868 1.00 91.31 80 LYS A C 1
ATOM 653 O O . LYS A 1 80 ? 11.130 -8.223 -25.556 1.00 91.31 80 LYS A O 1
ATOM 658 N N . MET A 1 81 ? 12.055 -7.264 -23.744 1.00 90.38 81 MET A N 1
ATOM 659 C CA . MET A 1 81 ? 12.694 -8.468 -23.217 1.00 90.38 81 MET A CA 1
ATOM 660 C C . MET A 1 81 ? 11.674 -9.588 -22.983 1.00 90.38 81 MET A C 1
ATOM 662 O O . MET A 1 81 ? 11.899 -10.710 -23.417 1.00 90.38 81 MET A O 1
ATOM 666 N N . TYR A 1 82 ? 10.522 -9.275 -22.385 1.00 92.44 82 TYR A N 1
ATOM 667 C CA . TYR A 1 82 ? 9.436 -10.238 -22.189 1.00 92.44 82 TYR A CA 1
ATOM 668 C C . TYR A 1 82 ? 8.942 -10.851 -23.507 1.00 92.44 82 TYR A C 1
ATOM 670 O O . TYR A 1 82 ? 8.782 -12.063 -23.602 1.00 92.44 82 TYR A O 1
ATOM 678 N N . ARG A 1 83 ? 8.745 -10.030 -24.547 1.00 92.75 83 ARG A N 1
ATOM 679 C CA . ARG A 1 83 ? 8.327 -10.520 -25.870 1.00 92.75 83 ARG A CA 1
ATOM 680 C C . ARG A 1 83 ? 9.376 -11.428 -26.511 1.00 92.75 83 ARG A C 1
ATOM 682 O O . ARG A 1 83 ? 9.004 -12.455 -27.060 1.00 92.75 83 ARG A O 1
ATOM 689 N N . ASN A 1 84 ? 10.657 -11.084 -26.383 1.00 90.00 84 ASN A N 1
ATOM 690 C CA . ASN A 1 84 ? 11.752 -11.916 -26.887 1.00 90.00 84 ASN A CA 1
ATOM 691 C C . ASN A 1 84 ? 11.843 -13.262 -26.143 1.00 90.00 84 ASN A C 1
ATOM 693 O O . ASN A 1 84 ? 12.097 -14.297 -26.751 1.00 90.00 84 ASN A O 1
ATOM 697 N N . LEU A 1 85 ? 11.599 -13.266 -24.828 1.00 91.50 85 LEU A N 1
ATOM 698 C CA . LEU A 1 85 ? 11.520 -14.499 -24.039 1.00 91.50 85 LEU A CA 1
ATOM 699 C C . LEU A 1 85 ? 10.362 -15.391 -24.508 1.00 91.50 85 LEU A C 1
ATOM 701 O O . LEU A 1 85 ? 10.546 -16.591 -24.687 1.00 91.50 85 LEU A O 1
ATOM 705 N N . LEU A 1 86 ? 9.183 -14.812 -24.766 1.00 92.44 86 LEU A N 1
ATOM 706 C CA . LEU A 1 86 ? 8.037 -15.561 -25.297 1.00 92.44 86 LEU A CA 1
ATOM 707 C C . LEU A 1 86 ? 8.285 -16.128 -26.701 1.00 92.44 86 LEU A C 1
ATOM 709 O O . LEU A 1 86 ? 7.749 -17.182 -27.024 1.00 92.44 86 LEU A O 1
ATOM 713 N N . SER A 1 87 ? 9.096 -15.462 -27.529 1.00 92.38 87 SER A N 1
ATOM 714 C CA . SER A 1 87 ? 9.475 -15.962 -28.857 1.00 92.38 87 SER A CA 1
ATOM 715 C C . SER A 1 87 ? 10.564 -17.042 -28.826 1.00 92.38 87 SER A C 1
ATOM 717 O O . SER A 1 87 ? 11.089 -17.396 -29.877 1.00 92.38 87 SER A O 1
ATOM 719 N N . GLY A 1 88 ? 10.925 -17.557 -27.646 1.00 91.50 88 GLY A N 1
ATOM 720 C CA . GLY A 1 88 ? 11.877 -18.660 -27.496 1.00 91.50 88 GLY A CA 1
ATOM 721 C C . GLY A 1 88 ? 13.343 -18.236 -27.408 1.00 91.50 88 GLY A C 1
ATOM 722 O O . GLY A 1 88 ? 14.225 -19.085 -27.525 1.00 91.50 88 GLY A O 1
ATOM 723 N N . CYS A 1 89 ? 13.641 -16.948 -27.203 1.00 88.44 89 CYS A N 1
ATOM 724 C CA . CYS A 1 89 ? 15.013 -16.531 -26.926 1.00 88.44 89 CYS A CA 1
ATOM 725 C C . CYS A 1 89 ? 15.420 -16.931 -25.504 1.00 88.44 89 CYS A C 1
ATOM 727 O O . CYS A 1 89 ? 14.684 -16.701 -24.545 1.00 88.44 89 CYS A O 1
ATOM 729 N N . ASN A 1 90 ? 16.647 -17.427 -25.359 1.00 88.12 90 ASN A N 1
ATOM 730 C CA . ASN A 1 90 ? 17.266 -17.632 -24.056 1.00 88.12 90 ASN A CA 1
ATOM 731 C C . ASN A 1 90 ? 17.926 -16.331 -23.587 1.00 88.12 90 ASN A C 1
ATOM 733 O O . ASN A 1 90 ? 18.616 -15.666 -24.360 1.00 88.12 90 ASN A O 1
ATOM 737 N N . VAL A 1 91 ? 17.725 -15.970 -22.320 1.00 84.88 91 VAL A N 1
ATOM 738 C CA . VAL A 1 91 ? 18.399 -14.828 -21.693 1.00 84.88 91 VAL A CA 1
ATOM 739 C C . VAL A 1 91 ? 19.399 -15.362 -20.681 1.00 84.88 91 VAL A C 1
ATOM 741 O O . VAL A 1 91 ? 19.020 -16.033 -19.724 1.00 84.88 91 VAL A O 1
ATOM 744 N N . ILE A 1 92 ? 20.669 -15.038 -20.896 1.00 83.81 92 ILE A N 1
ATOM 745 C CA . ILE A 1 92 ? 21.749 -15.284 -19.945 1.00 83.81 92 ILE A CA 1
ATOM 746 C C . ILE A 1 92 ? 21.984 -13.961 -19.217 1.00 83.81 92 ILE A C 1
ATOM 748 O O . ILE A 1 92 ? 22.236 -12.941 -19.857 1.00 83.81 92 ILE A O 1
ATOM 752 N N . LEU A 1 93 ? 21.824 -13.968 -17.895 1.00 82.88 93 LEU A N 1
ATOM 753 C CA . LEU A 1 93 ? 22.081 -12.815 -17.034 1.00 82.88 93 LEU A CA 1
ATOM 754 C C . LEU A 1 93 ? 23.334 -13.093 -16.215 1.00 82.88 93 LEU A C 1
ATOM 756 O O . LEU A 1 93 ? 23.455 -14.173 -15.641 1.00 82.88 93 LEU A O 1
ATOM 760 N N . ASP A 1 94 ? 24.205 -12.098 -16.131 1.00 80.38 94 ASP A N 1
ATOM 761 C CA . ASP A 1 94 ? 25.336 -12.073 -15.213 1.00 80.38 94 ASP A CA 1
ATOM 762 C C . ASP A 1 94 ? 25.218 -10.822 -14.334 1.00 80.38 94 ASP A C 1
ATOM 764 O O . ASP A 1 94 ? 24.752 -9.777 -14.798 1.00 80.38 94 ASP A O 1
ATOM 768 N N . ASP A 1 95 ? 25.579 -10.940 -13.061 1.00 78.25 95 ASP A N 1
ATOM 769 C CA . ASP A 1 95 ? 25.596 -9.824 -12.112 1.00 78.25 95 ASP A CA 1
ATOM 770 C C . ASP A 1 95 ? 26.983 -9.767 -11.480 1.00 78.25 95 ASP A C 1
ATOM 772 O O . ASP A 1 95 ? 27.304 -10.517 -10.553 1.00 78.25 95 ASP A O 1
ATOM 776 N N . GLU A 1 96 ? 27.822 -8.866 -11.991 1.00 68.25 96 GLU A N 1
ATOM 777 C CA . GLU A 1 96 ? 29.117 -8.587 -11.387 1.00 68.25 96 GLU A CA 1
ATOM 778 C C . GLU A 1 96 ? 28.909 -7.888 -10.041 1.00 68.25 96 GLU A C 1
ATOM 780 O O . GLU A 1 96 ? 28.724 -6.673 -9.930 1.00 68.25 96 GLU A O 1
ATOM 785 N N . LYS A 1 97 ? 28.956 -8.672 -8.967 1.00 65.31 97 LYS A N 1
ATOM 786 C CA . LYS A 1 97 ? 28.909 -8.133 -7.615 1.00 65.31 97 LYS A CA 1
ATOM 787 C C . LYS A 1 97 ? 30.311 -7.737 -7.164 1.00 65.31 97 LYS A C 1
ATOM 789 O O . LYS A 1 97 ? 31.105 -8.592 -6.771 1.00 65.31 97 LYS A O 1
ATOM 794 N N . TYR A 1 98 ? 30.588 -6.433 -7.118 1.00 64.75 98 TYR A N 1
ATOM 795 C CA . TYR A 1 98 ? 31.800 -5.910 -6.480 1.00 64.75 98 TYR A CA 1
ATOM 796 C C . TYR A 1 98 ? 31.797 -6.248 -4.981 1.00 64.75 98 TYR A C 1
ATOM 798 O O . TYR A 1 98 ? 31.175 -5.571 -4.157 1.00 64.75 98 TYR A O 1
ATOM 806 N N . SER A 1 99 ? 32.493 -7.323 -4.618 1.00 60.56 99 SER A N 1
ATOM 807 C CA . SER A 1 99 ? 32.782 -7.659 -3.226 1.00 60.56 99 SER A CA 1
ATOM 808 C C . SER A 1 99 ? 33.855 -6.699 -2.721 1.00 60.56 99 SER A C 1
ATOM 810 O O . SER A 1 99 ? 35.003 -6.763 -3.153 1.00 60.56 99 SER A O 1
ATOM 812 N N . LYS A 1 100 ? 33.499 -5.779 -1.820 1.00 60.41 100 LYS A N 1
ATOM 813 C CA . LYS A 1 100 ? 34.506 -4.952 -1.146 1.00 60.41 100 LYS A CA 1
ATOM 814 C C . LYS A 1 100 ? 35.267 -5.824 -0.150 1.00 60.41 100 LYS A C 1
ATOM 816 O O . LYS A 1 100 ? 34.651 -6.424 0.729 1.00 60.41 100 LYS A O 1
ATOM 821 N N . LEU A 1 101 ? 36.592 -5.859 -0.252 1.00 60.66 101 LEU A N 1
ATOM 822 C CA . LEU A 1 101 ? 37.441 -6.318 0.847 1.00 60.66 101 LEU A CA 1
ATOM 823 C C . LEU A 1 101 ? 37.409 -5.247 1.947 1.00 60.66 101 LEU A C 1
ATOM 825 O O . LEU A 1 101 ? 37.516 -4.051 1.658 1.00 60.66 101 LEU A O 1
ATOM 829 N N . SER A 1 102 ? 37.226 -5.652 3.203 1.00 59.00 102 SER A N 1
ATOM 830 C CA . SER A 1 102 ? 37.321 -4.739 4.343 1.00 59.00 102 SER A CA 1
ATOM 831 C C . SER A 1 102 ? 38.765 -4.258 4.488 1.00 59.00 102 SER A C 1
ATOM 833 O O . SER A 1 102 ? 39.649 -5.054 4.796 1.00 59.00 102 SER A O 1
ATOM 835 N N . GLY A 1 103 ? 39.010 -2.967 4.269 1.00 58.22 103 GLY A N 1
ATOM 836 C CA . GLY A 1 103 ? 40.322 -2.355 4.466 1.00 58.22 103 GLY A CA 1
ATOM 837 C C . GLY A 1 103 ? 40.496 -1.069 3.662 1.00 58.22 103 GLY A C 1
ATOM 838 O O . GLY A 1 103 ? 40.100 -0.988 2.500 1.00 58.22 103 GLY A O 1
ATOM 839 N N . ASN A 1 104 ? 41.128 -0.068 4.276 1.00 58.38 104 ASN A N 1
ATOM 840 C CA . ASN A 1 104 ? 41.440 1.221 3.642 1.00 58.38 104 ASN A CA 1
ATOM 841 C C . ASN A 1 104 ? 42.658 1.150 2.697 1.00 58.38 104 ASN A C 1
ATOM 843 O O . ASN A 1 104 ? 43.051 2.161 2.128 1.00 58.38 104 ASN A O 1
ATOM 847 N N . ASN A 1 105 ? 43.247 -0.037 2.514 1.00 59.28 105 ASN A N 1
ATOM 848 C CA . ASN A 1 105 ? 44.516 -0.230 1.802 1.00 59.28 105 ASN A CA 1
ATOM 849 C C . ASN A 1 105 ? 44.356 -0.515 0.297 1.00 59.28 105 ASN A C 1
ATOM 851 O O . ASN A 1 105 ? 45.347 -0.783 -0.374 1.00 59.28 105 ASN A O 1
ATOM 855 N N . VAL A 1 106 ? 43.133 -0.485 -0.248 1.00 59.44 106 VAL A N 1
ATOM 856 C CA . VAL A 1 106 ? 42.880 -0.740 -1.677 1.00 59.44 106 VAL A CA 1
ATOM 857 C C . VAL A 1 106 ? 42.354 0.535 -2.338 1.00 59.44 106 VAL A C 1
ATOM 859 O O . VAL A 1 106 ? 41.246 0.988 -2.040 1.00 59.44 106 VAL A O 1
ATOM 862 N N . GLY A 1 107 ? 43.150 1.099 -3.253 1.00 55.16 107 GLY A N 1
ATOM 863 C CA . GLY A 1 107 ? 42.961 2.397 -3.924 1.00 55.16 107 GLY A CA 1
ATOM 864 C C . GLY A 1 107 ? 41.773 2.520 -4.892 1.00 55.16 107 GLY A C 1
ATOM 865 O O . GLY A 1 107 ? 41.852 3.271 -5.854 1.00 55.16 107 GLY A O 1
ATOM 866 N N . GLY A 1 108 ? 40.676 1.798 -4.651 1.00 55.72 108 GLY A N 1
ATOM 867 C CA . GLY A 1 108 ? 39.414 1.887 -5.401 1.00 55.72 108 GLY A CA 1
ATOM 868 C C . GLY A 1 108 ? 38.167 1.992 -4.513 1.00 55.72 108 GLY A C 1
ATOM 869 O O . GLY A 1 108 ? 37.059 2.140 -5.018 1.00 55.72 108 GLY A O 1
ATOM 870 N N . ASN A 1 109 ? 38.321 1.949 -3.183 1.00 54.62 109 ASN A N 1
ATOM 871 C CA . ASN A 1 109 ? 37.196 1.950 -2.238 1.00 54.62 109 ASN A CA 1
ATOM 872 C C . ASN A 1 109 ? 36.574 3.341 -1.972 1.00 54.62 109 ASN A C 1
ATOM 874 O O . ASN A 1 109 ? 35.564 3.414 -1.269 1.00 54.62 109 ASN A O 1
ATOM 878 N N . VAL A 1 110 ? 37.147 4.423 -2.518 1.00 54.53 110 VAL A N 1
ATOM 879 C CA . VAL A 1 110 ? 36.838 5.817 -2.131 1.00 54.53 110 VAL A CA 1
ATOM 880 C C . VAL A 1 110 ? 35.846 6.526 -3.076 1.00 54.53 110 VAL A C 1
ATOM 882 O O . VAL A 1 110 ? 35.154 7.435 -2.637 1.00 54.53 110 VAL A O 1
ATOM 885 N N . PHE A 1 111 ? 35.688 6.104 -4.337 1.00 51.88 111 PHE A N 1
ATOM 886 C CA . PHE A 1 111 ? 35.137 6.985 -5.393 1.00 51.88 111 PHE A CA 1
ATOM 887 C C . PHE A 1 111 ? 33.723 6.678 -5.918 1.00 51.88 111 PHE A C 1
ATOM 889 O O . PHE A 1 111 ? 33.386 7.082 -7.025 1.00 51.88 111 PHE A O 1
ATOM 896 N N . LEU A 1 112 ? 32.867 5.975 -5.172 1.00 45.66 112 LEU A N 1
ATOM 897 C CA . LEU A 1 112 ? 31.509 5.645 -5.653 1.00 45.66 112 LEU A CA 1
ATOM 898 C C . LEU A 1 112 ? 30.382 6.114 -4.726 1.00 45.66 112 LEU A C 1
ATOM 900 O O . LEU A 1 112 ? 29.343 5.463 -4.628 1.00 45.66 112 LEU A O 1
ATOM 904 N N . PHE A 1 113 ? 30.578 7.251 -4.062 1.00 39.47 113 PHE A N 1
ATOM 905 C CA . PHE A 1 113 ? 29.487 7.994 -3.440 1.00 39.47 113 PHE A CA 1
ATOM 906 C C . PHE A 1 113 ? 29.676 9.491 -3.682 1.00 39.47 113 PHE A C 1
ATOM 908 O O . PHE A 1 113 ? 30.367 10.137 -2.908 1.00 39.47 113 PHE A O 1
ATOM 915 N N . ASP A 1 114 ? 29.039 9.990 -4.740 1.00 35.72 114 ASP A N 1
ATOM 916 C CA . ASP A 1 114 ? 28.345 11.282 -4.767 1.00 35.72 114 ASP A CA 1
ATOM 917 C C . ASP A 1 114 ? 27.020 11.097 -5.529 1.00 35.72 114 ASP A C 1
ATOM 919 O O . ASP A 1 114 ? 27.038 10.464 -6.613 1.00 35.72 114 ASP A O 1
#

pLDDT: mean 82.52, std 14.63, range [35.72, 96.25]

Radius of gyration: 24.96 Å; chains: 1; bounding box: 77×32×53 Å

Foldseek 3Di:
DPDDDDDQLADPVNLVVLCVPQAVDDDDDLPNVCVVSVHDSVSSVCCCVPPHPGDDDDDDDDPDPPDPVSVVCVVVVVVVVVVCVVVVDDDDDDDPDPDDDPDPPDPPPPPPDD

Sequence (114 aa):
MPKSDRPYKISDEQLDGLVKSVNNRCGLSQRKLGRRFWVHNSTISRTLRKRTSVVIRKRRKAPKMNSKDQENRARKNCGKMYRNLLSGCNVILDDEKYSKLSGNNVGGNVFLFD